Protein AF-A0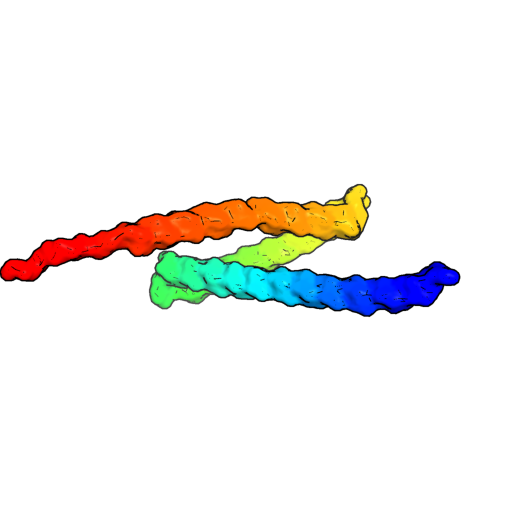A3M8U3M9-F1 (afdb_monomer)

Radius of gyration: 21.86 Å; Cα contacts (8 Å, |Δi|>4): 24; chains: 1; bounding box: 67×46×48 Å

Sequence (118 aa):
AGVAGAAAGLPAAAALASAAAGLYGLGFGALQNDTLVMMFRRAGPQGHGMASTAWNMAYDAGTGAGAVVVGVASQVVGVDGAFAAAAVLIGLVGPLARHERGHESAHRATPAPAGETC

Solvent-accessible surface area (backbone atoms only — not comparable to full-atom values): 6655 Å² total; per-residue (Å²): 121,74,67,67,54,53,61,60,44,49,60,54,51,50,52,51,52,51,50,50,51,48,52,49,49,54,54,50,52,50,52,54,50,52,53,52,53,52,41,32,68,74,48,36,93,89,27,39,67,62,39,51,54,54,49,51,51,51,51,53,52,49,52,53,52,50,52,50,52,44,56,58,41,22,77,76,54,35,64,69,46,30,52,50,51,51,53,50,58,58,54,66,48,49,63,59,62,51,53,55,56,52,54,56,50,55,60,68,65,52,76,74,85,83,75,91,83,129

pLDDT: mean 85.08, std 14.44, range [42.69, 98.06]

Mean predicted aligned error: 9.49 Å

InterPro domains:
  IPR036259 MFS transporter superfamily [SSF103473] (5-97)

Secondary structure (DSSP, 8-state):
-HHHHHHHHHHHHHHHHHHHHHHHHHHHHHHHHHHHHHHHHHH-TTTHHHHHHHHHHHHHHHHHHHHHHHHHHHHHHHHHHHHHHHHHHHHHHHHHHHHHHHHHHHHHTSPPP-----

Foldseek 3Di:
DPPVVVVVVVVVVVVVVVVVVVVCVVVVVVCLVVVLVVQDVVLDDVRSVVSVVVSVVVVVVCVVVLVVVLVVVCVPLNNVRSVVVVVVVVVVCVVVVVVVVVVVVVVVPPDDPPDDDD

Organism: NCBI:txid2486417

Structure (mmCIF, N/CA/C/O backbone):
data_AF-A0A3M8U3M9-F1
#
_entry.id   AF-A0A3M8U3M9-F1
#
loop_
_atom_site.group_PDB
_atom_site.id
_atom_site.type_symbol
_atom_site.label_atom_id
_atom_site.label_alt_id
_atom_site.label_comp_id
_atom_site.label_asym_id
_atom_site.label_entity_id
_atom_site.label_seq_id
_atom_site.pdbx_PDB_ins_code
_atom_site.Cartn_x
_atom_site.Cartn_y
_atom_site.Cartn_z
_atom_site.occupancy
_atom_site.B_iso_or_equiv
_atom_site.auth_seq_id
_atom_site.auth_comp_id
_atom_site.auth_asym_id
_atom_site.auth_atom_id
_atom_site.pdbx_PDB_model_num
ATOM 1 N N . ALA A 1 1 ? 30.979 11.816 -22.409 1.00 50.59 1 ALA A N 1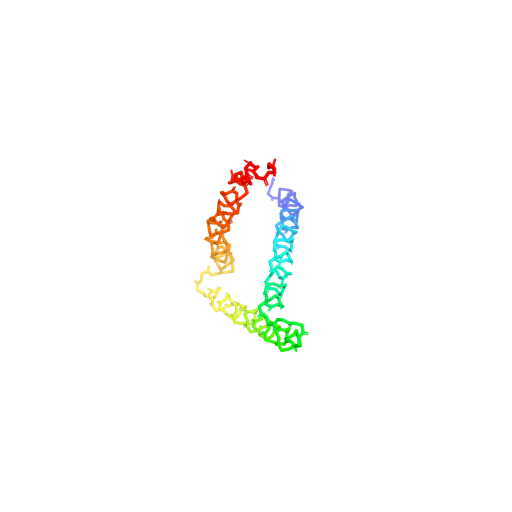
ATOM 2 C CA . ALA A 1 1 ? 29.730 12.350 -21.820 1.00 50.59 1 ALA A CA 1
ATOM 3 C C . ALA A 1 1 ? 28.880 11.306 -21.065 1.00 50.59 1 ALA A C 1
ATOM 5 O O . ALA A 1 1 ? 28.124 11.710 -20.198 1.00 50.59 1 ALA A O 1
ATOM 6 N N . GLY A 1 2 ? 28.994 9.992 -21.321 1.00 53.72 2 GLY A N 1
ATOM 7 C CA . GLY A 1 2 ? 28.057 8.993 -20.763 1.00 53.72 2 GLY A CA 1
ATOM 8 C C . GLY A 1 2 ? 28.260 8.561 -19.301 1.00 53.72 2 GLY A C 1
ATOM 9 O O . GLY A 1 2 ? 27.295 8.185 -18.652 1.00 53.72 2 GLY A O 1
ATOM 10 N N . VAL A 1 3 ? 29.476 8.646 -18.747 1.00 50.91 3 VAL A N 1
ATOM 11 C CA . VAL A 1 3 ? 29.760 8.112 -17.392 1.00 50.91 3 VAL A CA 1
ATOM 12 C C . VAL A 1 3 ? 29.577 9.167 -16.290 1.00 50.91 3 VAL A C 1
ATOM 14 O O . VAL A 1 3 ? 29.090 8.864 -15.206 1.00 50.91 3 VAL A O 1
ATOM 17 N N . ALA A 1 4 ? 29.871 10.439 -16.585 1.00 42.69 4 ALA A N 1
ATOM 18 C CA . ALA A 1 4 ? 29.645 11.551 -15.654 1.00 42.69 4 ALA A CA 1
ATOM 19 C C . ALA A 1 4 ? 28.148 11.892 -15.485 1.00 42.69 4 ALA A C 1
ATOM 21 O O . ALA A 1 4 ? 27.719 12.249 -14.392 1.00 42.69 4 ALA A O 1
ATOM 22 N N . GLY A 1 5 ? 27.338 11.716 -16.539 1.00 46.94 5 GLY A N 1
ATOM 23 C CA . GLY A 1 5 ? 25.877 11.843 -16.460 1.00 46.94 5 GLY A CA 1
ATOM 24 C C . GLY A 1 5 ? 25.220 10.726 -15.641 1.00 46.94 5 GLY A C 1
ATOM 25 O O . GLY A 1 5 ? 24.279 10.987 -14.898 1.00 46.94 5 GLY A O 1
ATOM 26 N N . ALA A 1 6 ? 25.765 9.505 -15.696 1.00 53.69 6 ALA A N 1
ATOM 27 C CA . ALA A 1 6 ? 25.304 8.387 -14.871 1.00 53.69 6 ALA A CA 1
ATOM 28 C C . ALA A 1 6 ? 25.571 8.628 -13.372 1.00 53.69 6 ALA A C 1
ATOM 30 O O . ALA A 1 6 ? 24.709 8.357 -12.539 1.00 53.69 6 ALA A O 1
ATOM 31 N N . ALA A 1 7 ? 26.722 9.221 -13.032 1.00 51.84 7 ALA A N 1
ATOM 32 C CA . ALA A 1 7 ? 27.071 9.562 -11.653 1.00 51.84 7 ALA A CA 1
ATOM 33 C C . ALA A 1 7 ? 26.207 10.693 -11.064 1.00 51.84 7 ALA A C 1
ATOM 35 O O . ALA A 1 7 ? 25.878 10.642 -9.885 1.00 51.84 7 ALA A O 1
ATOM 36 N N . ALA A 1 8 ? 25.804 11.681 -11.874 1.00 57.19 8 ALA A N 1
ATOM 37 C CA . ALA A 1 8 ? 24.889 12.754 -11.466 1.00 57.19 8 ALA A CA 1
ATOM 38 C C . ALA A 1 8 ? 23.407 12.319 -11.430 1.00 57.19 8 ALA A C 1
ATOM 40 O O . ALA A 1 8 ? 22.607 12.915 -10.710 1.00 57.19 8 ALA A O 1
ATOM 41 N N . GLY A 1 9 ? 23.039 11.258 -12.155 1.00 59.38 9 GLY A N 1
ATOM 42 C CA . GLY A 1 9 ? 21.706 10.649 -12.094 1.00 59.38 9 GLY A CA 1
ATOM 43 C C . GLY A 1 9 ? 21.445 9.866 -10.802 1.00 59.38 9 GLY A C 1
ATOM 44 O O . GLY A 1 9 ? 20.323 9.872 -10.305 1.00 59.38 9 GLY A O 1
ATOM 45 N N . LEU A 1 10 ? 22.479 9.254 -10.214 1.00 64.00 10 LEU A N 1
ATOM 46 C CA . LEU A 1 10 ? 22.402 8.524 -8.940 1.00 64.00 10 LEU A CA 1
ATOM 47 C C . LEU A 1 10 ? 21.910 9.375 -7.750 1.00 64.00 10 LEU A C 1
ATOM 49 O O . LEU A 1 10 ? 20.984 8.932 -7.072 1.00 64.00 10 LEU A O 1
ATOM 53 N N . PRO A 1 11 ? 22.447 10.583 -7.472 1.00 79.12 11 PRO A N 1
ATOM 54 C CA . PRO A 1 11 ? 21.961 11.411 -6.370 1.00 79.12 11 PRO A CA 1
ATOM 55 C C . PRO A 1 11 ? 20.545 11.934 -6.622 1.00 79.12 11 PRO A C 1
ATOM 57 O O . PRO A 1 11 ? 19.754 11.999 -5.685 1.00 79.12 11 PRO A O 1
ATOM 60 N N . ALA A 1 12 ? 20.191 12.252 -7.872 1.00 81.12 12 ALA A N 1
ATOM 61 C CA . ALA A 1 12 ? 18.835 12.673 -8.218 1.00 81.12 12 ALA A CA 1
ATOM 62 C C . ALA A 1 12 ? 17.820 11.531 -8.030 1.00 81.12 12 ALA A C 1
ATOM 64 O O . ALA A 1 12 ? 16.766 11.735 -7.429 1.00 81.12 12 ALA A O 1
ATOM 65 N N . ALA A 1 13 ? 18.157 10.318 -8.476 1.00 81.75 13 ALA A N 1
ATOM 66 C CA . ALA A 1 13 ? 17.335 9.128 -8.275 1.00 81.75 13 ALA A CA 1
ATOM 67 C C . ALA A 1 13 ? 17.207 8.768 -6.788 1.00 81.75 13 ALA A C 1
ATOM 69 O O . ALA A 1 13 ? 16.108 8.473 -6.326 1.00 81.75 13 ALA A O 1
ATOM 70 N N . ALA A 1 14 ? 18.295 8.853 -6.019 1.00 85.06 14 ALA A N 1
ATOM 71 C CA . ALA A 1 14 ? 18.275 8.610 -4.579 1.00 85.06 14 ALA A CA 1
ATOM 72 C C . ALA A 1 14 ? 17.429 9.651 -3.829 1.00 85.06 14 ALA A C 1
ATOM 74 O O . ALA A 1 14 ? 16.643 9.288 -2.953 1.00 85.06 14 ALA A O 1
ATOM 75 N N . ALA A 1 15 ? 17.539 10.933 -4.189 1.00 88.44 15 ALA A N 1
ATOM 76 C CA . ALA A 1 15 ? 16.713 11.994 -3.621 1.00 88.44 15 ALA A CA 1
ATOM 77 C C . ALA A 1 15 ? 15.227 11.784 -3.943 1.00 88.44 15 ALA A C 1
ATOM 79 O O . ALA A 1 15 ? 14.388 11.873 -3.047 1.00 88.44 15 ALA A O 1
ATOM 80 N N . LEU A 1 16 ? 14.904 11.438 -5.193 1.00 88.19 16 LEU A N 1
ATOM 81 C CA . LEU A 1 16 ? 13.536 11.136 -5.609 1.00 88.19 16 LEU A CA 1
ATOM 82 C C . LEU A 1 16 ? 12.978 9.910 -4.878 1.00 88.19 16 LEU A C 1
ATOM 84 O O . LEU A 1 16 ? 11.865 9.969 -4.364 1.00 88.19 16 LEU A O 1
ATOM 88 N N . ALA A 1 17 ? 13.751 8.826 -4.785 1.00 85.69 17 ALA A N 1
ATOM 89 C CA . ALA A 1 17 ? 13.360 7.620 -4.061 1.00 85.69 17 ALA A CA 1
ATOM 90 C C . ALA A 1 17 ? 13.136 7.906 -2.570 1.00 85.69 17 ALA A C 1
ATOM 92 O O . ALA A 1 17 ? 12.156 7.441 -1.996 1.00 85.69 17 ALA A O 1
ATOM 93 N N . SER A 1 18 ? 13.993 8.728 -1.958 1.00 88.50 18 SER A N 1
ATOM 94 C CA . SER A 1 18 ? 13.860 9.139 -0.556 1.00 88.50 18 SER A CA 1
ATOM 95 C C . SER A 1 18 ? 12.612 9.992 -0.332 1.00 88.50 18 SER A C 1
ATOM 97 O O . SER A 1 18 ? 11.872 9.766 0.622 1.00 88.50 18 SER A O 1
ATOM 99 N N . ALA A 1 19 ? 12.335 10.940 -1.231 1.00 91.25 19 ALA A N 1
ATOM 100 C CA . ALA A 1 19 ? 11.125 11.753 -1.183 1.00 91.25 19 ALA A CA 1
ATOM 101 C C . ALA A 1 19 ? 9.861 10.900 -1.375 1.00 91.25 19 ALA A C 1
ATOM 103 O O . ALA A 1 19 ? 8.901 11.045 -0.621 1.00 91.25 19 ALA A O 1
ATOM 104 N N . ALA A 1 20 ? 9.874 9.971 -2.335 1.00 87.69 20 ALA A N 1
ATOM 105 C CA . ALA A 1 20 ? 8.774 9.042 -2.572 1.00 87.69 20 ALA A CA 1
ATOM 106 C C . ALA A 1 20 ? 8.539 8.120 -1.366 1.00 87.69 20 ALA A C 1
ATOM 108 O O . ALA A 1 20 ? 7.399 7.971 -0.931 1.00 87.69 20 ALA A O 1
ATOM 109 N N . ALA A 1 21 ? 9.604 7.565 -0.780 1.00 88.50 21 ALA A N 1
ATOM 110 C CA . ALA A 1 21 ? 9.531 6.753 0.431 1.00 88.50 21 ALA A CA 1
ATOM 111 C C . ALA A 1 21 ? 8.991 7.556 1.623 1.00 88.50 21 ALA A C 1
ATOM 113 O O . ALA A 1 21 ? 8.154 7.051 2.366 1.00 88.50 21 ALA A O 1
ATOM 114 N N . GLY A 1 22 ? 9.408 8.817 1.774 1.00 93.69 22 GLY A N 1
ATOM 115 C CA . GLY A 1 22 ? 8.883 9.724 2.793 1.00 93.69 22 GLY A CA 1
ATOM 116 C C . GLY A 1 22 ? 7.390 10.005 2.614 1.00 93.69 22 GLY A C 1
ATOM 117 O O . GLY A 1 22 ? 6.621 9.859 3.560 1.00 93.69 22 GLY A O 1
ATOM 118 N N . LEU A 1 23 ? 6.955 10.343 1.397 1.00 91.44 23 LEU A N 1
ATOM 119 C CA . LEU A 1 23 ? 5.539 10.575 1.085 1.00 91.44 23 LEU A CA 1
ATOM 120 C C . LEU A 1 23 ? 4.690 9.322 1.315 1.00 91.44 23 LEU A C 1
ATOM 122 O O . LEU A 1 23 ? 3.630 9.405 1.938 1.00 91.44 23 LEU A O 1
ATOM 126 N N . TYR A 1 24 ? 5.171 8.169 0.848 1.00 88.38 24 TYR A N 1
ATOM 127 C CA . TYR A 1 24 ? 4.520 6.887 1.082 1.00 88.38 24 TYR A CA 1
ATOM 128 C C . TYR A 1 24 ? 4.427 6.589 2.581 1.00 88.38 24 TYR A C 1
ATOM 130 O O . TYR A 1 24 ? 3.340 6.303 3.068 1.00 88.38 24 TYR A O 1
ATOM 138 N N . GLY A 1 25 ? 5.526 6.728 3.326 1.00 91.00 25 GLY A N 1
ATOM 139 C CA . GLY A 1 25 ? 5.576 6.463 4.764 1.00 91.00 25 GLY A CA 1
ATOM 140 C C . GLY A 1 25 ? 4.640 7.358 5.577 1.00 91.00 25 GLY A C 1
ATOM 141 O O . GLY A 1 25 ? 3.935 6.862 6.452 1.00 91.00 25 GLY A O 1
ATOM 142 N N . LEU A 1 26 ? 4.571 8.654 5.257 1.00 93.31 26 LEU A N 1
ATOM 143 C CA . LEU A 1 26 ? 3.648 9.585 5.913 1.00 93.31 26 LEU A CA 1
ATOM 144 C C . LEU A 1 26 ? 2.184 9.209 5.656 1.00 93.31 26 LEU A C 1
ATOM 146 O O . LEU A 1 26 ? 1.394 9.139 6.598 1.00 93.31 26 LEU A O 1
ATOM 150 N N . GLY A 1 27 ? 1.822 8.940 4.398 1.00 90.38 27 GLY A N 1
ATOM 151 C CA . GLY A 1 27 ? 0.458 8.539 4.046 1.00 90.38 27 GLY A CA 1
ATOM 152 C C . GLY A 1 27 ? 0.075 7.191 4.656 1.00 90.38 27 GLY A C 1
ATOM 153 O O . GLY A 1 27 ? -1.004 7.044 5.227 1.00 90.38 27 GLY A O 1
ATOM 154 N N . PHE A 1 28 ? 0.989 6.228 4.589 1.00 90.62 28 PHE A N 1
ATOM 155 C CA . PHE A 1 28 ? 0.819 4.898 5.152 1.00 90.62 28 PHE A CA 1
ATOM 156 C C . PHE A 1 28 ? 0.646 4.936 6.673 1.00 90.62 28 PHE A C 1
ATOM 158 O O . PHE A 1 28 ? -0.296 4.341 7.187 1.00 90.62 28 PHE A O 1
ATOM 165 N N . GLY A 1 29 ? 1.489 5.683 7.392 1.00 92.44 29 GLY A N 1
ATOM 166 C CA . GLY A 1 29 ? 1.392 5.828 8.846 1.00 92.44 29 GLY A CA 1
ATOM 167 C C . GLY A 1 29 ? 0.102 6.520 9.297 1.00 92.44 29 GLY A C 1
ATOM 168 O O . GLY A 1 29 ? -0.506 6.100 10.281 1.00 92.44 29 GLY A O 1
ATOM 169 N N . ALA A 1 30 ? -0.359 7.533 8.555 1.00 92.06 30 ALA A N 1
ATOM 170 C CA . ALA A 1 30 ? -1.639 8.187 8.827 1.00 92.06 30 ALA A CA 1
ATOM 171 C C . ALA A 1 30 ? -2.819 7.214 8.663 1.00 92.06 30 ALA A C 1
ATOM 173 O O . ALA A 1 30 ? -3.614 7.054 9.586 1.00 92.06 30 ALA A O 1
ATOM 174 N N . LEU A 1 31 ? -2.884 6.494 7.535 1.00 90.50 31 LEU A N 1
ATOM 175 C CA . LEU A 1 31 ? -3.916 5.479 7.282 1.00 90.50 31 LEU A CA 1
ATOM 176 C C . LEU A 1 31 ? -3.891 4.355 8.325 1.00 90.50 31 LEU A C 1
ATOM 178 O O . LEU A 1 31 ? -4.941 3.870 8.752 1.00 90.50 31 LEU A O 1
ATOM 182 N N . GLN A 1 32 ? -2.696 3.948 8.750 1.00 93.69 32 GLN A N 1
ATOM 183 C CA . GLN A 1 32 ? -2.515 2.941 9.786 1.00 93.69 32 GLN A CA 1
ATOM 184 C C . GLN A 1 32 ? -3.184 3.369 11.099 1.00 93.69 32 GLN A C 1
ATOM 186 O O . GLN A 1 32 ? -3.979 2.621 11.669 1.00 93.69 32 GLN A O 1
ATOM 191 N N . ASN A 1 33 ? -2.908 4.598 11.541 1.00 94.94 33 ASN A N 1
ATOM 192 C CA . ASN A 1 33 ? -3.474 5.154 12.765 1.00 94.94 33 ASN A CA 1
ATOM 193 C C . ASN A 1 33 ? -4.997 5.334 12.651 1.00 94.94 33 ASN A C 1
ATOM 195 O O . ASN A 1 33 ? -5.742 4.831 13.494 1.00 94.94 33 ASN A O 1
ATOM 199 N N . ASP A 1 34 ? -5.465 5.958 11.567 1.00 94.38 34 ASP A N 1
ATOM 200 C CA . ASP A 1 34 ? -6.884 6.254 11.355 1.00 94.38 34 ASP A CA 1
ATOM 201 C C . ASP A 1 34 ? -7.742 4.986 11.332 1.00 94.38 34 ASP A C 1
ATOM 203 O O . ASP A 1 34 ? -8.799 4.926 11.969 1.00 94.38 34 ASP A O 1
ATOM 207 N N . THR A 1 35 ? -7.287 3.941 10.635 1.00 94.81 35 THR A N 1
ATOM 208 C CA . THR A 1 35 ? -8.033 2.678 10.549 1.00 94.81 35 THR A CA 1
ATOM 209 C C . THR A 1 35 ? -8.106 1.961 11.894 1.00 94.81 35 THR A C 1
ATOM 211 O O . THR A 1 35 ? -9.166 1.439 12.248 1.00 94.81 35 THR A O 1
ATOM 214 N N . LEU A 1 36 ? -7.030 1.987 12.683 1.00 96.19 36 LEU A N 1
ATOM 215 C CA . LEU A 1 36 ? -7.012 1.392 14.015 1.00 96.19 36 LEU A CA 1
ATOM 216 C C . LEU A 1 36 ? -7.925 2.159 14.987 1.00 96.19 36 LEU A C 1
ATOM 218 O O . LEU A 1 36 ? -8.747 1.549 15.675 1.00 96.19 36 LEU A O 1
ATOM 222 N N . VAL A 1 37 ? -7.856 3.495 14.998 1.00 96.19 37 VAL A N 1
ATOM 223 C CA . VAL A 1 37 ? -8.745 4.346 15.811 1.00 96.19 37 VAL A CA 1
ATOM 224 C C . VAL A 1 37 ? -10.206 4.142 15.414 1.00 96.19 37 VAL A C 1
ATOM 226 O O . VAL A 1 37 ? -11.076 4.030 16.280 1.00 96.19 37 VAL A O 1
ATOM 229 N N . MET A 1 38 ? -10.496 4.039 14.116 1.00 95.88 38 MET A N 1
ATOM 230 C CA . MET A 1 38 ? -11.835 3.734 13.617 1.00 95.88 38 MET A CA 1
ATOM 231 C C . MET A 1 38 ? -12.339 2.378 14.134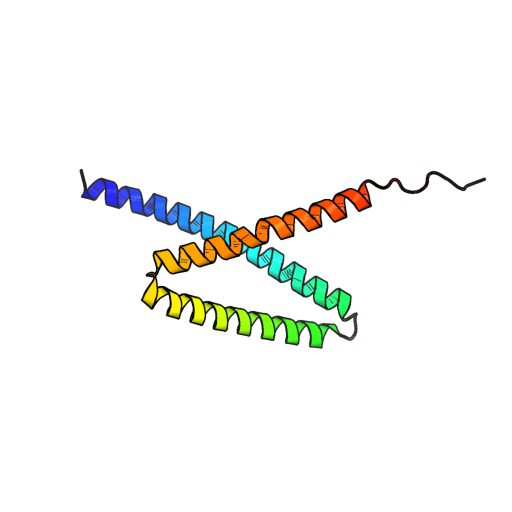 1.00 95.88 38 MET A C 1
ATOM 233 O O . MET A 1 38 ? -13.486 2.291 14.582 1.00 95.88 38 MET A O 1
ATOM 237 N N . MET A 1 39 ? -11.493 1.344 14.159 1.00 97.56 39 MET A N 1
ATOM 238 C CA . MET A 1 39 ? -11.850 0.051 14.750 1.00 97.56 39 MET A CA 1
ATOM 239 C C . MET A 1 39 ? -12.069 0.136 16.265 1.00 97.56 39 MET A C 1
ATOM 241 O O . MET A 1 39 ? -13.053 -0.418 16.754 1.00 97.56 39 MET A O 1
ATOM 245 N N . PHE A 1 40 ? -11.236 0.872 17.008 1.00 97.62 40 PHE A N 1
ATOM 246 C CA . PHE A 1 40 ? -11.443 1.084 18.447 1.00 97.62 40 PHE A CA 1
ATOM 247 C C . PHE A 1 40 ? -12.768 1.780 18.748 1.00 97.62 40 PHE A C 1
ATOM 249 O O . PHE A 1 40 ? -13.527 1.312 19.596 1.00 97.62 40 PHE A O 1
ATOM 256 N N . ARG A 1 41 ? -13.106 2.839 18.001 1.00 96.56 41 ARG A N 1
ATOM 257 C CA . ARG A 1 41 ? -14.389 3.542 18.157 1.00 96.56 41 ARG A CA 1
ATOM 258 C C . ARG A 1 41 ? -15.584 2.626 17.898 1.00 96.56 41 ARG A C 1
ATOM 260 O O . ARG A 1 41 ? -16.591 2.755 18.586 1.00 96.56 41 ARG A O 1
ATOM 267 N N . ARG A 1 42 ? -15.476 1.703 16.937 1.00 96.00 42 ARG A N 1
ATOM 268 C CA . ARG A 1 42 ? -16.526 0.716 16.635 1.00 96.00 42 ARG A CA 1
ATOM 269 C C . ARG A 1 42 ? -16.626 -0.392 17.686 1.00 96.00 42 ARG A C 1
ATOM 271 O O . ARG A 1 42 ? -17.727 -0.846 17.967 1.00 96.00 42 ARG A O 1
ATOM 278 N N . ALA A 1 43 ? -15.501 -0.826 18.251 1.00 96.88 43 ALA A N 1
ATOM 279 C CA . ALA A 1 43 ? -15.454 -1.911 19.232 1.00 96.88 43 ALA A CA 1
ATOM 280 C C . ALA A 1 43 ? -15.830 -1.469 20.660 1.00 96.88 43 ALA A C 1
ATOM 282 O O . ALA A 1 43 ? -16.253 -2.295 21.469 1.00 96.88 43 ALA A O 1
ATOM 283 N N . GLY A 1 44 ? -15.678 -0.179 20.975 1.00 94.19 44 GLY A N 1
ATOM 284 C CA . GLY A 1 44 ? -15.934 0.380 22.302 1.00 94.19 44 GLY A CA 1
ATOM 285 C C . GLY A 1 44 ? -14.867 0.012 23.351 1.00 94.19 44 GLY A C 1
ATOM 286 O O . GLY A 1 44 ? -13.977 -0.800 23.084 1.00 94.19 44 GLY A O 1
ATOM 287 N N . PRO A 1 45 ? -14.953 0.570 24.577 1.00 91.94 45 PRO A N 1
ATOM 288 C CA . PRO A 1 45 ? -13.867 0.519 25.567 1.00 91.94 45 PRO A CA 1
ATOM 289 C C . PRO A 1 45 ? -13.431 -0.888 25.998 1.00 91.94 45 PRO A C 1
ATOM 291 O O . PRO A 1 45 ? -12.265 -1.109 26.311 1.00 91.94 45 PRO A O 1
ATOM 294 N N . GLN A 1 46 ? -14.362 -1.845 26.018 1.00 94.81 46 GLN A N 1
ATOM 295 C CA . GLN A 1 46 ? -14.097 -3.242 26.390 1.00 94.81 46 GLN A CA 1
ATOM 296 C C . GLN A 1 46 ? -13.518 -4.063 25.218 1.00 94.81 46 GLN A C 1
ATOM 298 O O . GLN A 1 46 ? -12.955 -5.131 25.433 1.00 94.81 46 GLN A O 1
ATOM 303 N N . GLY A 1 47 ? -13.649 -3.578 23.977 1.00 94.75 47 GLY A N 1
ATOM 304 C CA . GLY A 1 47 ? -13.306 -4.307 22.753 1.00 94.75 47 GLY A CA 1
ATOM 305 C C . GLY A 1 47 ? -11.949 -3.951 22.139 1.00 94.75 47 GLY A C 1
ATOM 306 O O . GLY A 1 47 ? -11.577 -4.537 21.122 1.00 94.75 47 GLY A O 1
ATOM 307 N N . HIS A 1 48 ? -11.189 -3.019 22.725 1.00 96.25 48 HIS A N 1
ATOM 308 C CA . HIS A 1 48 ? -9.925 -2.543 22.146 1.00 96.25 48 HIS A CA 1
ATOM 309 C C . HIS A 1 48 ? -8.890 -3.658 21.940 1.00 96.25 48 HIS A C 1
ATOM 311 O O . HIS A 1 48 ? -8.224 -3.683 20.908 1.00 96.25 48 HIS A O 1
ATOM 317 N N . GLY A 1 49 ? -8.782 -4.609 22.877 1.00 96.69 49 GLY A N 1
ATOM 318 C CA . GLY A 1 49 ? -7.860 -5.742 22.740 1.00 96.69 49 GLY A CA 1
ATOM 319 C C . GLY A 1 49 ? -8.150 -6.565 21.482 1.00 96.69 49 GLY A C 1
ATOM 320 O O . GLY A 1 49 ? -7.283 -6.715 20.626 1.00 96.69 49 GLY A O 1
ATOM 321 N N . MET A 1 50 ? -9.404 -7.000 21.319 1.00 97.25 50 MET A N 1
ATOM 322 C CA . MET A 1 50 ? -9.845 -7.762 20.145 1.00 97.25 50 MET A CA 1
ATOM 323 C C . MET A 1 50 ? -9.692 -6.975 18.841 1.00 97.25 50 MET A C 1
ATOM 325 O O . MET A 1 50 ? -9.236 -7.528 17.841 1.00 97.25 50 MET A O 1
ATOM 329 N N . ALA A 1 51 ? -10.039 -5.686 18.848 1.00 97.56 51 ALA A N 1
ATOM 330 C CA . ALA A 1 51 ? -9.905 -4.826 17.678 1.00 97.56 51 ALA A CA 1
ATOM 331 C C . ALA A 1 51 ? -8.440 -4.668 17.243 1.00 97.56 51 ALA A C 1
ATOM 333 O O . ALA A 1 51 ? -8.147 -4.794 16.057 1.00 97.56 51 ALA A O 1
ATOM 334 N N . SER A 1 52 ? -7.519 -4.467 18.193 1.00 96.81 52 SER A N 1
ATOM 335 C CA . SER A 1 52 ? -6.082 -4.373 17.915 1.00 96.81 52 SER A CA 1
ATOM 336 C C . SER A 1 52 ? -5.540 -5.682 17.350 1.00 96.81 52 SER A C 1
ATOM 338 O O . SER A 1 52 ? -4.854 -5.688 16.330 1.00 96.81 52 SER A O 1
ATOM 340 N N . THR A 1 53 ? -5.887 -6.812 17.965 1.00 97.75 53 THR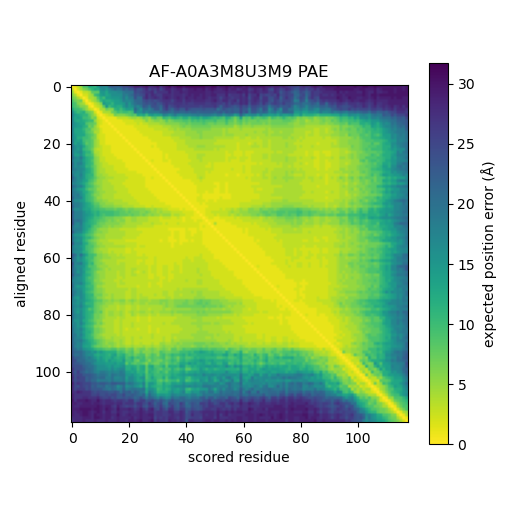 A N 1
ATOM 341 C CA . THR A 1 53 ? -5.460 -8.136 17.502 1.00 97.75 53 THR A CA 1
ATOM 342 C C . THR A 1 53 ? -5.948 -8.426 16.082 1.00 97.75 53 THR A C 1
ATOM 344 O O . THR A 1 53 ? -5.158 -8.850 15.239 1.00 97.75 53 THR A O 1
ATOM 347 N N . ALA A 1 54 ? -7.223 -8.154 15.790 1.00 97.94 54 ALA A N 1
ATOM 348 C CA . ALA A 1 54 ? -7.777 -8.329 14.450 1.00 97.94 54 ALA A CA 1
ATOM 349 C C . ALA A 1 54 ? -7.116 -7.396 13.423 1.00 97.94 54 ALA A C 1
ATOM 351 O O . ALA A 1 54 ? -6.794 -7.834 12.319 1.00 97.94 54 ALA A O 1
ATOM 352 N N . TRP A 1 55 ? -6.877 -6.134 13.791 1.00 97.94 55 TRP A N 1
ATOM 353 C CA . TRP A 1 55 ? -6.231 -5.156 12.918 1.00 97.94 55 TRP A CA 1
ATOM 354 C C . TRP A 1 55 ? -4.787 -5.561 12.583 1.00 97.94 55 TRP A C 1
ATOM 356 O O . TRP A 1 55 ? -4.420 -5.569 11.411 1.00 97.94 55 TRP A O 1
ATOM 366 N N . ASN A 1 56 ? -3.996 -5.991 13.575 1.00 97.00 56 ASN A N 1
ATOM 367 C CA . ASN A 1 56 ? -2.616 -6.438 13.349 1.00 97.00 56 ASN A CA 1
ATOM 368 C C . ASN A 1 56 ? -2.562 -7.695 12.469 1.00 97.00 56 ASN A C 1
ATOM 370 O O . ASN A 1 56 ? -1.789 -7.740 11.517 1.00 97.00 56 ASN A O 1
ATOM 374 N N . MET A 1 57 ? -3.438 -8.679 12.712 1.00 97.88 57 MET A N 1
ATOM 375 C CA . MET A 1 57 ? -3.530 -9.859 11.843 1.00 97.88 57 MET A CA 1
ATOM 376 C C . MET A 1 57 ? -3.854 -9.486 10.394 1.00 97.88 57 MET A C 1
ATOM 378 O O . MET A 1 57 ? -3.238 -10.013 9.469 1.00 97.88 57 MET A O 1
ATOM 382 N N . ALA A 1 58 ? -4.810 -8.578 10.186 1.00 96.81 58 ALA A N 1
ATOM 383 C CA . ALA A 1 58 ? -5.165 -8.113 8.850 1.00 96.81 58 ALA A CA 1
ATOM 384 C C . ALA A 1 58 ? -4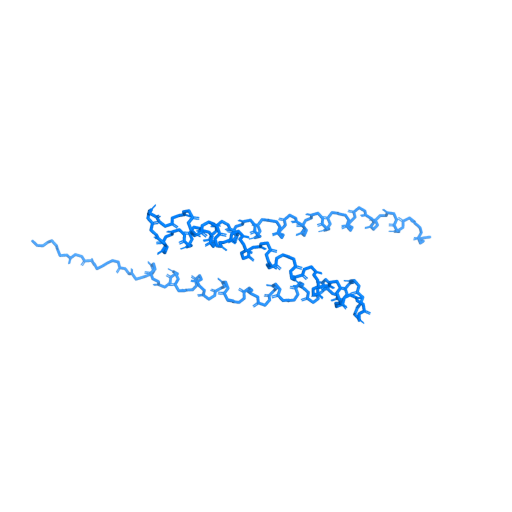.007 -7.357 8.178 1.00 96.81 58 ALA A C 1
ATOM 386 O O . ALA A 1 58 ? -3.758 -7.554 6.988 1.00 96.81 58 ALA A O 1
ATOM 387 N N . TYR A 1 59 ? -3.286 -6.527 8.934 1.00 95.69 59 TYR A N 1
ATOM 388 C CA . TYR A 1 59 ? -2.125 -5.780 8.458 1.00 95.69 59 TYR A CA 1
ATOM 389 C C . TYR A 1 59 ? -0.991 -6.707 7.997 1.00 95.69 59 TYR A C 1
ATOM 391 O O . TYR A 1 59 ? -0.483 -6.559 6.880 1.00 95.69 59 TYR A O 1
ATOM 399 N N . ASP A 1 60 ? -0.636 -7.700 8.813 1.00 96.81 60 ASP A N 1
ATOM 400 C CA . ASP A 1 60 ? 0.420 -8.662 8.493 1.00 96.81 60 ASP A CA 1
ATOM 401 C C . ASP A 1 60 ? 0.028 -9.539 7.302 1.00 96.81 60 ASP A C 1
ATOM 403 O O . ASP A 1 60 ? 0.804 -9.693 6.355 1.00 96.81 60 ASP A O 1
ATOM 407 N N . ALA A 1 61 ? -1.202 -10.062 7.305 1.00 97.44 61 ALA A N 1
ATOM 408 C CA . ALA A 1 61 ? -1.722 -10.860 6.201 1.00 97.44 61 ALA A CA 1
ATOM 409 C C . ALA A 1 61 ? -1.745 -10.061 4.891 1.00 97.44 61 ALA A C 1
ATOM 411 O O . ALA A 1 61 ? -1.329 -10.571 3.851 1.00 97.44 61 ALA A O 1
ATOM 412 N N . GLY A 1 62 ? -2.181 -8.799 4.941 1.00 95.06 62 GLY A N 1
ATOM 413 C CA . GLY A 1 62 ? -2.184 -7.898 3.793 1.00 95.06 62 GLY A CA 1
ATOM 414 C C . GLY A 1 62 ? -0.777 -7.609 3.273 1.00 95.06 62 GLY A C 1
ATOM 415 O O . GLY A 1 62 ? -0.542 -7.692 2.068 1.00 95.06 62 GLY A O 1
ATOM 416 N N . THR A 1 63 ? 0.177 -7.342 4.169 1.00 94.31 63 THR A N 1
ATOM 417 C CA . THR A 1 63 ? 1.581 -7.088 3.808 1.00 94.31 63 THR A CA 1
ATOM 418 C C . THR A 1 63 ? 2.220 -8.321 3.171 1.00 94.31 63 THR A C 1
ATOM 420 O O . THR A 1 63 ? 2.836 -8.222 2.109 1.00 94.31 63 THR A O 1
ATOM 423 N N . GLY A 1 64 ? 2.027 -9.497 3.774 1.00 96.44 64 GLY A N 1
ATOM 424 C CA . GLY A 1 64 ? 2.538 -10.762 3.253 1.00 96.44 64 GLY A CA 1
ATOM 425 C C . GLY A 1 64 ? 1.931 -11.121 1.897 1.00 96.44 64 GLY A C 1
ATOM 426 O O . GLY A 1 64 ? 2.663 -11.381 0.941 1.00 96.44 64 GLY A O 1
ATOM 427 N N . ALA A 1 65 ? 0.601 -11.077 1.779 1.00 97.75 65 ALA A N 1
ATOM 428 C CA . ALA A 1 65 ? -0.090 -11.365 0.525 1.00 97.75 65 ALA A CA 1
ATOM 429 C C . ALA A 1 65 ? 0.297 -10.371 -0.581 1.00 97.75 65 ALA A C 1
ATOM 431 O O . ALA A 1 65 ? 0.576 -10.784 -1.705 1.00 97.75 65 ALA A O 1
ATOM 432 N N . GLY A 1 66 ? 0.380 -9.076 -0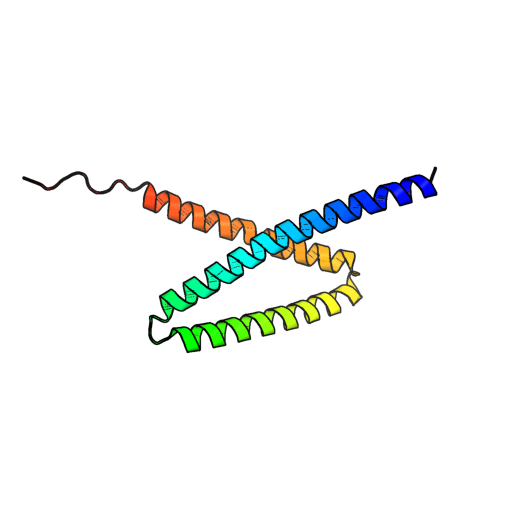.261 1.00 94.81 66 GLY A N 1
ATOM 433 C CA . GLY A 1 66 ? 0.821 -8.040 -1.192 1.00 94.81 66 GLY A CA 1
ATOM 434 C C . GLY A 1 66 ? 2.240 -8.283 -1.707 1.00 94.81 66 GLY A C 1
ATOM 435 O O . GLY A 1 66 ? 2.464 -8.232 -2.916 1.00 94.81 66 GLY A O 1
ATOM 436 N N . ALA A 1 67 ? 3.182 -8.626 -0.821 1.00 95.38 67 ALA A N 1
ATOM 437 C CA . ALA A 1 67 ? 4.555 -8.955 -1.206 1.00 95.38 67 ALA A CA 1
ATOM 438 C C . ALA A 1 67 ? 4.619 -10.169 -2.147 1.00 95.38 67 ALA A C 1
ATOM 440 O O . ALA A 1 67 ? 5.337 -10.131 -3.147 1.00 95.38 67 ALA A O 1
ATOM 441 N N . VAL A 1 68 ? 3.830 -11.217 -1.878 1.00 98.06 68 VAL A N 1
ATOM 442 C CA . VAL A 1 68 ? 3.731 -12.393 -2.759 1.00 98.06 68 VAL A CA 1
ATOM 443 C C . VAL A 1 68 ? 3.164 -12.011 -4.125 1.00 98.06 68 VAL A C 1
ATOM 445 O O . VAL A 1 68 ? 3.751 -12.367 -5.144 1.00 98.06 68 VAL A O 1
ATOM 448 N N . VAL A 1 69 ? 2.060 -11.259 -4.168 1.00 97.06 69 VAL A N 1
ATOM 449 C CA . VAL A 1 69 ? 1.420 -10.833 -5.424 1.00 97.06 69 VAL A CA 1
ATOM 450 C C . VAL A 1 69 ? 2.373 -9.990 -6.269 1.00 97.06 69 VAL A C 1
ATOM 452 O O . VAL A 1 69 ? 2.547 -10.274 -7.452 1.00 97.06 69 VAL A O 1
ATOM 455 N N . VAL A 1 70 ? 3.030 -8.993 -5.670 1.00 96.50 70 VAL A N 1
ATOM 456 C CA . VAL A 1 70 ? 4.013 -8.146 -6.366 1.00 96.50 70 VAL A CA 1
ATOM 457 C C . VAL A 1 70 ? 5.214 -8.976 -6.825 1.00 96.50 70 VAL A C 1
ATOM 459 O O . VAL A 1 70 ? 5.660 -8.833 -7.964 1.00 96.50 70 VAL A O 1
ATOM 462 N N . GLY A 1 71 ? 5.707 -9.887 -5.982 1.00 96.31 71 GLY A N 1
ATOM 463 C CA . GLY A 1 71 ? 6.809 -10.789 -6.314 1.00 96.31 71 GLY A CA 1
ATOM 464 C C . GLY A 1 71 ? 6.495 -11.683 -7.515 1.00 96.31 71 GLY A C 1
ATOM 465 O O . GLY A 1 71 ? 7.284 -11.742 -8.457 1.00 96.31 71 GLY A O 1
ATOM 466 N N . VAL A 1 72 ? 5.320 -12.313 -7.541 1.00 97.69 72 VAL A N 1
ATOM 467 C CA . VAL A 1 72 ? 4.866 -13.126 -8.682 1.00 97.69 72 VAL A CA 1
ATOM 468 C C . VAL A 1 72 ? 4.656 -12.262 -9.925 1.00 97.69 72 VAL A C 1
ATOM 470 O O . VAL A 1 72 ? 5.134 -12.620 -11.000 1.00 97.69 72 VAL A O 1
ATOM 473 N N . ALA A 1 73 ? 4.010 -11.100 -9.792 1.00 97.12 73 ALA A N 1
ATOM 474 C CA . ALA A 1 73 ? 3.796 -10.179 -10.907 1.00 97.12 73 ALA A CA 1
ATOM 475 C C . ALA A 1 73 ? 5.121 -9.736 -11.546 1.00 97.12 73 ALA A C 1
ATOM 477 O O . ALA A 1 73 ? 5.218 -9.656 -12.771 1.00 97.12 73 ALA A O 1
ATOM 478 N N . SER A 1 74 ? 6.167 -9.530 -10.738 1.00 97.56 74 SER A N 1
ATOM 479 C CA . SER A 1 74 ? 7.491 -9.143 -11.236 1.00 97.56 74 SER A CA 1
ATOM 480 C C . SER A 1 74 ? 8.118 -10.172 -12.184 1.00 97.56 74 SER A C 1
ATOM 482 O O . SER A 1 74 ? 8.910 -9.791 -13.041 1.00 97.56 74 SER A O 1
ATOM 484 N N . GLN A 1 75 ? 7.728 -11.450 -12.100 1.00 97.50 75 GLN A N 1
ATOM 485 C CA . GLN A 1 75 ? 8.191 -12.492 -13.026 1.00 97.50 75 GLN A CA 1
ATOM 486 C C . GLN A 1 75 ? 7.599 -12.335 -14.434 1.00 97.50 75 GLN A C 1
ATOM 488 O O . GLN A 1 75 ? 8.165 -12.839 -15.400 1.00 97.50 75 GLN A O 1
ATOM 493 N N . VAL A 1 76 ? 6.462 -11.643 -14.553 1.00 96.88 76 VAL A N 1
ATOM 494 C CA . VAL A 1 76 ? 5.735 -11.458 -15.816 1.00 96.88 76 VAL A CA 1
ATOM 495 C C . VAL A 1 76 ? 6.004 -10.080 -16.414 1.00 96.88 76 VAL A C 1
ATOM 497 O O . VAL A 1 76 ? 6.260 -9.973 -17.610 1.00 96.88 76 VAL A O 1
ATOM 500 N N . VAL A 1 77 ? 5.945 -9.025 -15.595 1.00 96.75 77 VAL A N 1
ATOM 501 C CA . VAL A 1 77 ? 6.037 -7.624 -16.057 1.00 96.75 77 VAL A CA 1
ATOM 502 C C . VAL A 1 77 ? 7.333 -6.918 -15.648 1.00 96.75 77 VAL A C 1
ATOM 504 O O . VAL A 1 77 ? 7.496 -5.726 -15.905 1.00 96.75 77 VAL A O 1
ATOM 507 N N . GLY A 1 78 ? 8.263 -7.636 -15.016 1.00 96.75 78 GLY A N 1
ATOM 508 C CA . GLY A 1 78 ? 9.482 -7.063 -14.452 1.00 96.75 78 GLY A CA 1
ATOM 509 C C . GLY A 1 78 ? 9.237 -6.288 -13.154 1.00 96.75 78 GLY A C 1
ATOM 510 O O . GLY A 1 78 ? 8.104 -5.999 -12.765 1.00 96.75 78 GLY A O 1
ATOM 511 N N . VAL A 1 79 ? 10.328 -5.941 -12.471 1.00 92.31 79 VAL A N 1
ATOM 512 C CA . VAL A 1 79 ? 10.295 -5.206 -11.195 1.00 92.31 79 VAL A CA 1
ATOM 513 C C . VAL A 1 79 ? 9.685 -3.816 -11.382 1.00 92.31 79 VAL A C 1
ATOM 515 O O . VAL A 1 79 ? 8.757 -3.452 -10.660 1.00 92.31 79 VAL A O 1
ATOM 518 N N . ASP A 1 80 ? 10.131 -3.081 -12.403 1.00 93.06 80 ASP A N 1
ATOM 519 C CA . ASP A 1 80 ? 9.631 -1.735 -12.699 1.00 93.06 80 ASP A CA 1
ATOM 520 C C . ASP A 1 80 ? 8.128 -1.747 -13.016 1.00 93.06 80 ASP A C 1
ATOM 522 O O . ASP A 1 80 ? 7.373 -0.925 -12.496 1.00 93.06 80 ASP A O 1
ATOM 526 N N . GLY A 1 81 ? 7.672 -2.723 -13.812 1.00 95.44 81 GLY A N 1
ATOM 527 C CA . GLY A 1 81 ? 6.259 -2.894 -14.148 1.00 95.44 81 GLY A CA 1
ATOM 528 C C . GLY A 1 81 ? 5.399 -3.246 -12.933 1.00 95.44 81 GLY A C 1
ATOM 529 O O . GLY A 1 81 ? 4.308 -2.699 -12.770 1.00 95.44 81 GLY A O 1
ATOM 530 N N . ALA A 1 82 ? 5.898 -4.105 -12.040 1.00 95.75 82 ALA A N 1
ATOM 531 C CA . ALA A 1 82 ? 5.192 -4.482 -10.819 1.00 95.75 82 ALA A CA 1
ATOM 532 C C . ALA A 1 82 ? 5.043 -3.295 -9.848 1.00 95.75 82 ALA A C 1
ATOM 534 O O . ALA A 1 82 ? 3.953 -3.063 -9.319 1.00 95.75 82 ALA A O 1
ATOM 535 N N . PHE A 1 83 ? 6.097 -2.492 -9.664 1.00 91.44 83 PHE A N 1
ATOM 536 C CA . PHE A 1 83 ? 6.026 -1.272 -8.854 1.00 91.44 83 PHE A CA 1
ATOM 537 C C . PHE A 1 83 ? 5.152 -0.188 -9.495 1.00 91.44 83 PHE A C 1
ATOM 539 O O . PHE A 1 83 ? 4.400 0.479 -8.783 1.00 91.44 83 PHE A O 1
ATOM 546 N N . ALA A 1 84 ? 5.183 -0.036 -10.822 1.00 94.25 84 ALA A N 1
ATOM 547 C CA . ALA A 1 84 ? 4.290 0.881 -11.528 1.00 94.25 84 ALA A CA 1
ATOM 548 C C . ALA A 1 84 ? 2.815 0.483 -11.347 1.00 94.25 84 ALA A C 1
ATOM 550 O O . ALA A 1 84 ? 1.980 1.337 -11.049 1.00 94.25 84 ALA A O 1
ATOM 551 N N . ALA A 1 85 ? 2.494 -0.811 -11.445 1.00 94.88 85 ALA A N 1
ATOM 552 C CA . ALA A 1 85 ? 1.148 -1.316 -11.183 1.00 94.88 85 ALA A CA 1
ATOM 553 C C . ALA A 1 85 ? 0.708 -1.055 -9.732 1.00 94.88 85 ALA A C 1
ATOM 555 O O . ALA A 1 85 ? -0.404 -0.576 -9.507 1.00 94.88 85 ALA A O 1
ATOM 556 N N . ALA A 1 86 ? 1.587 -1.294 -8.752 1.00 92.62 86 ALA A N 1
ATOM 557 C CA . ALA A 1 86 ? 1.313 -0.974 -7.351 1.00 92.62 86 ALA A CA 1
ATOM 558 C C . ALA A 1 86 ? 1.047 0.529 -7.146 1.00 92.62 86 ALA A C 1
ATOM 560 O O . ALA A 1 86 ? 0.081 0.899 -6.478 1.00 92.62 86 ALA A O 1
ATOM 561 N N . ALA A 1 87 ? 1.843 1.399 -7.774 1.00 91.12 87 ALA A N 1
ATOM 562 C CA . ALA A 1 87 ? 1.645 2.845 -7.720 1.00 91.12 87 ALA A CA 1
ATOM 563 C C . ALA A 1 87 ? 0.293 3.271 -8.318 1.00 91.12 87 ALA A C 1
ATOM 565 O O . ALA A 1 87 ? -0.400 4.104 -7.732 1.00 91.12 87 ALA A O 1
ATOM 566 N N . VAL A 1 88 ? -0.120 2.673 -9.442 1.00 93.81 88 VAL A N 1
ATOM 567 C CA . VAL A 1 88 ? -1.442 2.914 -10.045 1.00 93.81 88 VAL A CA 1
ATOM 568 C C . VAL A 1 88 ? -2.559 2.474 -9.102 1.00 93.81 88 VAL A C 1
ATOM 570 O O . VAL A 1 88 ? -3.480 3.252 -8.860 1.00 93.81 88 VAL A O 1
ATOM 573 N N . LEU A 1 89 ? -2.471 1.272 -8.525 1.00 91.38 89 LEU A N 1
ATOM 574 C CA . LEU A 1 89 ? -3.471 0.764 -7.581 1.00 91.38 89 LEU A CA 1
ATOM 575 C C . LEU A 1 89 ? -3.619 1.675 -6.356 1.00 91.38 89 LEU A C 1
ATOM 577 O O . LEU A 1 89 ? -4.742 2.001 -5.977 1.00 91.38 89 LEU A O 1
ATOM 581 N N . ILE A 1 90 ? -2.508 2.149 -5.784 1.00 89.12 90 ILE A N 1
ATOM 582 C CA . ILE A 1 90 ? -2.526 3.132 -4.689 1.00 89.12 90 ILE A CA 1
ATOM 583 C C . ILE A 1 90 ? -3.168 4.448 -5.159 1.00 89.12 90 ILE A C 1
ATOM 585 O O . ILE A 1 90 ? -4.017 5.010 -4.467 1.00 89.12 90 ILE A O 1
ATOM 589 N N . GLY A 1 91 ? -2.814 4.933 -6.353 1.00 89.25 91 GLY A N 1
ATOM 590 C CA . GLY A 1 91 ? -3.371 6.159 -6.930 1.00 89.25 91 GLY A CA 1
ATOM 591 C C . GLY A 1 91 ? -4.890 6.109 -7.137 1.00 89.25 91 GLY A C 1
ATOM 592 O O . GLY A 1 91 ? -5.573 7.109 -6.906 1.00 89.25 91 GLY A O 1
ATOM 593 N N . LEU A 1 92 ? -5.434 4.940 -7.491 1.00 89.62 92 LEU A N 1
ATOM 594 C CA . LEU A 1 92 ? -6.875 4.710 -7.654 1.00 89.62 92 LEU A CA 1
ATOM 595 C C . LEU A 1 92 ? -7.669 4.826 -6.343 1.00 89.62 92 LEU A C 1
ATOM 597 O O . LEU A 1 92 ? -8.880 5.037 -6.390 1.00 89.62 92 LEU A O 1
ATOM 601 N N . VAL A 1 93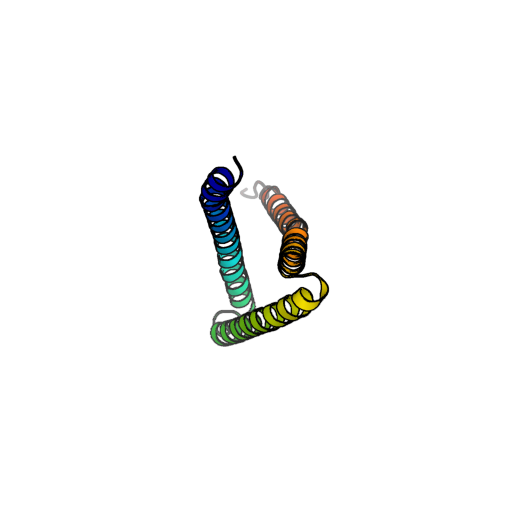 ? -7.013 4.763 -5.179 1.00 83.50 93 VAL A N 1
ATOM 602 C CA . VAL A 1 93 ? -7.646 5.035 -3.874 1.00 83.50 93 VAL A CA 1
ATOM 603 C C . VAL A 1 93 ? -7.847 6.542 -3.649 1.00 83.50 93 VAL A C 1
ATOM 605 O O . VAL A 1 93 ? -8.744 6.960 -2.918 1.00 83.50 93 VAL A O 1
ATOM 608 N N . GLY A 1 94 ? -7.066 7.393 -4.321 1.00 81.81 94 GLY A N 1
ATOM 609 C CA . GLY A 1 94 ? -7.124 8.850 -4.181 1.00 81.81 94 GLY A CA 1
ATOM 610 C C . GLY A 1 94 ? -8.522 9.466 -4.382 1.00 81.81 94 GLY A C 1
ATOM 611 O O . GLY A 1 94 ? -8.928 10.291 -3.563 1.00 81.81 94 GLY A O 1
ATOM 612 N N . PRO A 1 95 ? -9.287 9.095 -5.425 1.00 80.31 95 PRO A N 1
ATOM 613 C CA . PRO A 1 95 ? -10.671 9.534 -5.609 1.00 80.31 95 PRO A CA 1
ATOM 614 C C . PRO A 1 95 ? -11.607 9.197 -4.439 1.00 80.31 95 PRO A C 1
ATOM 616 O O . PRO A 1 95 ? -12.401 10.051 -4.046 1.00 80.31 95 PRO A O 1
ATOM 619 N N . LEU A 1 96 ? -11.486 8.008 -3.836 1.00 71.94 96 LEU A N 1
ATOM 620 C CA . LEU A 1 96 ? -12.288 7.617 -2.666 1.00 71.94 96 LEU A CA 1
ATOM 621 C C . LEU A 1 96 ? -11.984 8.517 -1.461 1.00 71.94 96 LEU A C 1
ATOM 623 O O . LEU A 1 96 ? -12.902 9.042 -0.835 1.00 71.94 96 LEU A O 1
ATOM 627 N N . ALA A 1 97 ? -10.705 8.808 -1.214 1.00 75.88 97 ALA A N 1
ATOM 628 C CA . ALA A 1 97 ? -10.298 9.727 -0.150 1.00 75.88 97 ALA A CA 1
ATOM 629 C C . ALA A 1 97 ? -10.813 11.166 -0.363 1.00 75.88 97 ALA A C 1
ATOM 631 O O . ALA A 1 97 ? -11.040 11.906 0.594 1.00 75.88 97 ALA A O 1
ATOM 632 N N . ARG A 1 98 ? -11.012 11.592 -1.618 1.00 78.12 98 ARG A N 1
ATOM 633 C CA . ARG A 1 98 ? -11.608 12.903 -1.932 1.00 78.12 98 ARG A CA 1
ATOM 634 C C . ARG A 1 98 ? -13.114 12.929 -1.672 1.00 78.12 98 ARG A C 1
ATOM 636 O O . ARG A 1 98 ? -13.626 13.968 -1.263 1.00 78.12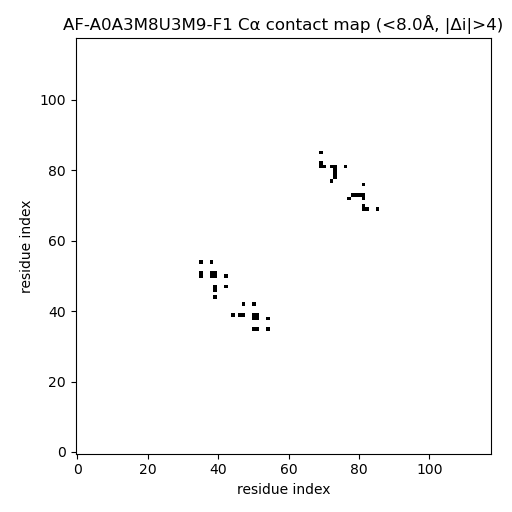 98 ARG A O 1
ATOM 643 N N . HIS A 1 99 ? -13.803 11.809 -1.885 1.00 73.69 99 HIS A N 1
ATOM 644 C CA . HIS A 1 99 ? -15.246 11.698 -1.674 1.00 73.69 99 HIS A CA 1
ATOM 645 C C . HIS A 1 99 ? -15.626 11.870 -0.193 1.00 73.69 99 HIS A C 1
ATOM 647 O O . HIS A 1 99 ? -16.556 12.612 0.127 1.00 73.69 99 HIS A O 1
ATOM 653 N N . GLU A 1 100 ? -14.861 11.272 0.723 1.00 72.38 100 GLU A N 1
ATOM 654 C CA . GLU A 1 100 ? -15.110 11.391 2.168 1.00 72.38 100 GLU A CA 1
ATOM 655 C C . GLU A 1 100 ? -14.927 12.828 2.682 1.00 72.38 100 GLU A C 1
ATOM 657 O O . GLU A 1 100 ? -15.772 13.341 3.417 1.00 72.38 100 GLU A O 1
ATOM 662 N N . ARG A 1 101 ? -13.904 13.544 2.194 1.00 70.50 101 ARG A N 1
ATOM 663 C CA . ARG A 1 101 ? -13.689 14.968 2.524 1.00 70.50 101 ARG A CA 1
ATOM 664 C C . ARG A 1 101 ? -14.842 15.867 2.068 1.00 70.50 101 ARG A C 1
ATOM 666 O O . ARG A 1 101 ? -15.129 16.878 2.715 1.00 70.50 101 ARG A O 1
ATOM 673 N N . GLY A 1 102 ? -15.500 15.512 0.962 1.00 70.50 102 GLY A N 1
ATOM 674 C CA . GLY A 1 102 ? -16.692 16.205 0.468 1.00 70.50 102 GLY A CA 1
ATOM 675 C C . GLY A 1 102 ? -17.882 16.056 1.420 1.00 70.50 102 GLY A C 1
ATOM 676 O O . GLY A 1 102 ? -18.536 17.048 1.742 1.00 70.50 102 GLY A O 1
ATOM 677 N N . HIS A 1 103 ? -18.102 14.844 1.938 1.00 63.84 103 HIS A N 1
ATOM 678 C CA . HIS A 1 103 ? -19.153 14.557 2.921 1.00 63.84 103 HIS A CA 1
ATOM 679 C C . HIS A 1 103 ? -18.936 15.296 4.252 1.00 63.84 103 HIS A C 1
ATOM 681 O O . HIS A 1 103 ? -19.873 15.891 4.787 1.00 63.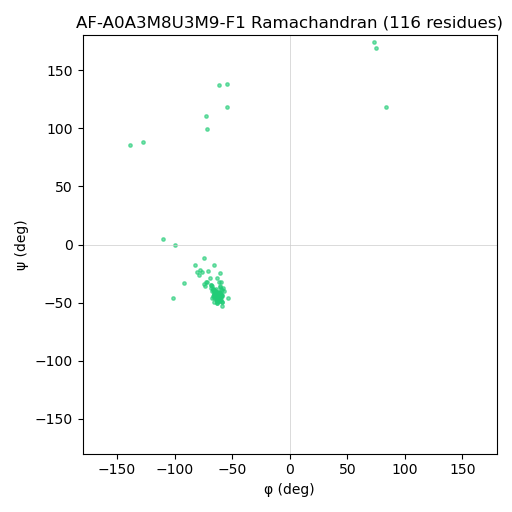84 103 HIS A O 1
ATOM 687 N N . GLU A 1 104 ? -17.706 15.321 4.771 1.00 67.44 104 GLU A N 1
ATOM 688 C CA . GLU A 1 104 ? -17.393 16.029 6.022 1.00 67.44 104 GLU A CA 1
ATOM 689 C C . GLU A 1 104 ? -17.538 17.552 5.896 1.00 67.44 104 GLU A C 1
ATOM 691 O O . GLU A 1 104 ? -18.012 18.218 6.821 1.00 67.44 104 GLU A O 1
ATOM 696 N N . SER A 1 105 ? -17.145 18.107 4.746 1.00 69.31 105 SER A N 1
ATOM 697 C CA . SER A 1 105 ? -17.281 19.538 4.455 1.00 69.31 105 SER A CA 1
ATOM 698 C C . SER A 1 105 ? -18.748 19.959 4.357 1.00 69.31 105 SER A C 1
ATOM 700 O O . SER A 1 105 ? -19.121 20.998 4.896 1.00 69.31 105 SER A O 1
ATOM 702 N N . ALA A 1 106 ? -19.598 19.133 3.738 1.00 70.81 106 ALA A N 1
ATOM 703 C CA . ALA A 1 106 ? -21.034 19.385 3.632 1.00 70.81 106 ALA A CA 1
ATOM 704 C C . ALA A 1 106 ? -21.746 19.334 4.998 1.00 70.81 106 ALA A C 1
ATOM 706 O O . ALA A 1 106 ? -22.601 20.172 5.280 1.00 70.81 106 ALA A O 1
ATOM 707 N N . HIS A 1 107 ? -21.358 18.404 5.881 1.00 63.50 107 HIS A N 1
ATOM 708 C CA . HIS A 1 107 ? -21.931 18.313 7.227 1.00 63.50 107 HIS A CA 1
ATOM 709 C C . HIS A 1 107 ? -21.550 19.516 8.106 1.00 63.50 107 HIS A C 1
ATOM 711 O O . HIS A 1 107 ? -22.407 20.067 8.790 1.00 63.50 107 HIS A O 1
ATOM 717 N N . ARG A 1 108 ? -20.297 19.993 8.024 1.00 66.62 108 ARG A N 1
ATOM 718 C CA . ARG A 1 108 ? -19.845 21.214 8.722 1.00 66.62 108 ARG A CA 1
ATOM 719 C C . ARG A 1 108 ? -20.444 22.507 8.170 1.00 66.62 108 ARG A C 1
ATOM 721 O O . ARG A 1 108 ? -20.577 23.467 8.920 1.00 66.62 108 ARG A O 1
ATOM 728 N N . ALA A 1 109 ? -20.781 22.545 6.883 1.00 72.19 109 ALA A N 1
ATOM 729 C CA . ALA A 1 109 ? -21.411 23.702 6.252 1.00 72.19 109 ALA A CA 1
ATOM 730 C C . ALA A 1 109 ? -22.894 23.863 6.621 1.00 72.19 109 ALA A C 1
ATOM 732 O O . ALA A 1 109 ? -23.468 24.910 6.334 1.00 72.19 109 ALA A O 1
ATOM 733 N N . THR A 1 110 ? -23.514 22.858 7.252 1.00 71.12 110 THR A N 1
ATOM 734 C CA . THR A 1 110 ? -24.877 22.977 7.778 1.00 71.12 110 THR A CA 1
ATOM 735 C C . THR A 1 110 ? -24.826 23.873 9.021 1.00 71.12 110 THR A C 1
ATOM 737 O O . THR A 1 110 ? -24.238 23.462 10.024 1.00 71.12 110 THR A O 1
ATOM 740 N N . PRO A 1 111 ? -25.380 25.099 8.987 1.00 67.62 111 PRO A N 1
ATOM 741 C CA . PRO A 1 111 ? -25.372 25.975 10.151 1.00 67.62 111 PRO A CA 1
ATOM 742 C C . PRO A 1 111 ? -26.133 25.300 11.293 1.00 67.62 111 PRO A C 1
ATOM 744 O O . PRO A 1 111 ? -27.202 24.728 11.070 1.00 67.62 111 PRO A O 1
ATOM 747 N N . ALA A 1 112 ? -25.600 25.375 12.515 1.00 69.94 112 ALA A N 1
ATOM 748 C CA . ALA A 1 112 ? -26.371 25.021 13.702 1.00 69.94 112 ALA A CA 1
ATOM 749 C C . ALA A 1 112 ? -27.674 25.846 13.708 1.00 69.94 112 ALA A C 1
ATOM 751 O O . ALA A 1 112 ? -27.615 27.032 13.364 1.00 69.94 112 ALA A O 1
ATOM 752 N N . PRO A 1 113 ? -28.837 25.258 14.052 1.00 67.94 113 PRO A N 1
ATOM 753 C CA . PRO A 1 113 ? -30.094 25.993 14.076 1.00 67.94 113 PRO A CA 1
ATOM 754 C C . PRO A 1 113 ? -29.938 27.223 14.971 1.00 67.94 113 PRO A C 1
ATOM 756 O O . PRO A 1 113 ? -29.610 27.123 16.155 1.00 67.94 113 PRO A O 1
ATOM 759 N N . ALA A 1 114 ? -30.103 28.396 14.362 1.00 68.44 114 ALA A N 1
ATOM 760 C CA . ALA A 1 114 ? -30.040 29.667 15.051 1.00 68.44 114 ALA A CA 1
ATOM 761 C C . ALA A 1 114 ? -31.295 29.818 15.916 1.00 68.44 114 ALA A C 1
ATOM 763 O O . ALA A 1 114 ? -32.346 30.198 15.417 1.00 68.44 114 ALA A O 1
ATOM 764 N N . GLY A 1 115 ? -31.132 29.538 17.208 1.00 66.50 115 GLY A N 1
ATOM 765 C CA . GLY A 1 115 ? -31.963 30.070 18.281 1.00 66.50 115 GLY A CA 1
ATOM 766 C C . GLY A 1 115 ? -33.270 29.336 18.553 1.00 66.50 115 GLY A C 1
ATOM 767 O O . GLY A 1 115 ? -34.192 29.397 17.757 1.00 66.50 115 GLY A O 1
ATOM 768 N N . GLU A 1 116 ? -33.382 28.805 19.770 1.00 62.28 116 GLU A N 1
ATOM 769 C CA . GLU A 1 116 ? -34.596 28.926 20.582 1.00 62.28 116 GLU A CA 1
ATOM 770 C C . GLU A 1 116 ? -34.160 29.208 22.031 1.00 62.28 116 GLU A C 1
ATOM 772 O O . GLU A 1 116 ? -33.963 28.310 22.843 1.00 62.28 116 GLU A O 1
ATOM 777 N N . THR A 1 117 ? -33.946 30.488 22.336 1.00 62.56 117 THR A N 1
ATOM 778 C CA . THR A 1 117 ? -34.058 31.028 23.699 1.00 62.56 117 THR A CA 1
ATOM 779 C C . THR A 1 117 ? -35.000 32.220 23.620 1.00 62.56 117 THR A C 1
ATOM 781 O O . THR A 1 117 ? -34.564 33.344 23.359 1.00 62.56 117 THR A O 1
ATOM 784 N N . CYS A 1 118 ? -36.292 31.928 23.761 1.00 58.84 118 CYS A N 1
ATOM 785 C CA . CYS A 1 118 ? -37.270 32.843 24.339 1.00 58.84 118 CYS A CA 1
ATOM 786 C C . CYS A 1 118 ? -37.398 32.518 25.828 1.00 58.84 118 CYS A C 1
ATOM 788 O O . CYS A 1 118 ? -37.322 31.314 26.164 1.00 58.84 118 CYS A O 1
#